Protein AF-M5BMJ1-F1 (afdb_monomer_lite)

Foldseek 3Di:
DPDPPDPDDDLVPPDLVCLCPDPDLVSNLVSLVVLLVVLVPDPALPDPSLVVVLVCLVSLLCQCQPPDPSSNLSSLSNLLSSLVRNALSNLSSCVSNVVSCVVHQCPDPDPSSNVSSVVSVVSSVVRVCVPDDPPPPDPPPPPPDDD

Structure (mmCIF, N/CA/C/O backbone):
data_AF-M5BMJ1-F1
#
_entry.id   AF-M5BMJ1-F1
#
loop_
_atom_site.group_PDB
_atom_site.id
_atom_site.type_symbol
_atom_site.label_atom_id
_atom_site.label_alt_id
_atom_site.label_comp_id
_atom_site.label_asym_id
_atom_site.label_entity_id
_atom_site.label_seq_id
_atom_site.pdbx_PDB_ins_code
_atom_site.Cartn_x
_atom_site.Cartn_y
_atom_site.Cartn_z
_atom_site.occupancy
_atom_site.B_iso_or_equiv
_atom_site.auth_seq_id
_atom_site.auth_comp_id
_atom_site.auth_asym_id
_atom_site.auth_atom_id
_atom_site.pdbx_PDB_model_num
ATOM 1 N N . MET A 1 1 ? 30.980 8.682 -25.885 1.00 54.62 1 MET A N 1
ATOM 2 C CA . MET A 1 1 ? 29.654 8.386 -26.467 1.00 54.62 1 MET A CA 1
ATOM 3 C C . MET A 1 1 ? 28.638 8.658 -25.371 1.00 54.62 1 MET A C 1
ATOM 5 O O . MET A 1 1 ? 28.226 7.729 -24.692 1.00 54.62 1 MET A O 1
ATOM 9 N N . ASP A 1 2 ? 28.309 9.930 -25.145 1.00 62.81 2 ASP A N 1
ATOM 10 C CA . ASP A 1 2 ? 27.294 10.329 -24.163 1.00 62.81 2 ASP A CA 1
ATOM 11 C C . ASP A 1 2 ? 25.926 10.268 -24.841 1.00 62.81 2 ASP A C 1
ATOM 13 O O . ASP A 1 2 ? 25.417 11.252 -25.374 1.00 62.81 2 ASP A O 1
ATOM 17 N N . GLY A 1 3 ? 25.376 9.056 -24.920 1.00 61.41 3 GLY A N 1
ATOM 18 C CA . GLY A 1 3 ? 23.987 8.863 -25.312 1.00 61.41 3 GLY A CA 1
ATOM 19 C C . GLY A 1 3 ? 23.102 9.309 -24.158 1.00 61.41 3 GLY A C 1
ATOM 20 O O . GLY A 1 3 ? 23.201 8.744 -23.069 1.00 61.41 3 GLY A O 1
ATOM 21 N N . ALA A 1 4 ? 22.267 10.325 -24.387 1.00 64.88 4 ALA A N 1
ATOM 22 C CA . ALA A 1 4 ? 21.246 10.730 -23.428 1.00 64.88 4 ALA A CA 1
ATOM 23 C C . ALA A 1 4 ? 20.463 9.489 -22.956 1.00 64.88 4 ALA A C 1
ATOM 25 O O . ALA A 1 4 ? 20.185 8.607 -23.781 1.00 64.88 4 ALA A O 1
ATOM 26 N N . PRO A 1 5 ? 20.139 9.381 -21.654 1.00 65.94 5 PRO A N 1
ATOM 27 C CA . PRO A 1 5 ? 19.367 8.254 -21.158 1.00 65.94 5 PRO A CA 1
ATOM 28 C C . PRO A 1 5 ? 18.071 8.128 -21.974 1.00 65.94 5 PRO A C 1
ATOM 30 O O . PRO A 1 5 ? 17.512 9.152 -22.384 1.00 65.94 5 PRO A O 1
ATOM 33 N N . PRO A 1 6 ? 17.603 6.895 -22.248 1.00 64.25 6 PRO A N 1
ATOM 34 C CA . PRO A 1 6 ? 16.347 6.687 -22.950 1.00 64.25 6 PRO A CA 1
ATOM 35 C C . PRO A 1 6 ? 15.240 7.519 -22.292 1.00 64.25 6 PRO A C 1
ATOM 37 O O . PRO A 1 6 ? 15.210 7.572 -21.058 1.00 64.25 6 PRO A O 1
ATOM 40 N N . PRO A 1 7 ? 14.353 8.160 -23.074 1.00 67.25 7 PRO A N 1
ATOM 41 C CA . PRO A 1 7 ? 13.246 8.918 -22.512 1.00 67.25 7 PRO A CA 1
ATOM 42 C C . PRO A 1 7 ? 12.462 8.035 -21.538 1.00 67.25 7 PRO A C 1
ATOM 44 O O . PRO A 1 7 ? 12.175 6.872 -21.839 1.00 67.25 7 PRO A O 1
ATOM 47 N N . GLU A 1 8 ? 12.172 8.570 -20.352 1.00 71.75 8 GLU A N 1
ATOM 48 C CA . GLU A 1 8 ? 11.345 7.869 -19.376 1.00 71.75 8 GLU A CA 1
ATOM 49 C C . GLU A 1 8 ? 9.980 7.567 -20.003 1.00 71.75 8 GLU A C 1
ATOM 51 O O . GLU A 1 8 ? 9.371 8.424 -20.643 1.00 71.75 8 GLU A O 1
ATOM 56 N N . GLU A 1 9 ? 9.520 6.322 -19.864 1.00 82.50 9 GLU A N 1
ATOM 57 C CA . GLU A 1 9 ? 8.183 5.938 -20.317 1.00 82.50 9 GLU A CA 1
ATOM 58 C C . GLU A 1 9 ? 7.134 6.748 -19.540 1.00 82.50 9 GLU A C 1
ATOM 60 O O . GLU A 1 9 ? 7.064 6.665 -18.312 1.00 82.50 9 GLU A O 1
ATOM 65 N N . ASP A 1 10 ? 6.316 7.517 -20.261 1.00 88.12 10 ASP A N 1
ATOM 66 C CA . ASP A 1 10 ? 5.217 8.292 -19.689 1.00 88.12 10 ASP A CA 1
ATOM 67 C C . ASP A 1 10 ? 3.971 7.410 -19.510 1.00 88.12 10 ASP A C 1
ATOM 69 O O . ASP A 1 10 ? 3.393 6.905 -20.475 1.00 88.12 10 ASP A O 1
ATOM 73 N N . PHE A 1 11 ? 3.547 7.228 -18.258 1.00 94.31 11 PHE A N 1
ATOM 74 C CA . PHE A 1 11 ? 2.338 6.480 -17.899 1.00 94.31 11 PHE A CA 1
ATOM 75 C C . PHE A 1 11 ? 1.186 7.386 -17.446 1.00 94.31 11 PHE A C 1
ATOM 77 O O . PHE A 1 11 ? 0.135 6.878 -17.045 1.00 94.31 11 PHE A O 1
ATOM 84 N N . SER A 1 12 ? 1.357 8.711 -17.496 1.00 90.62 12 SER A N 1
ATOM 85 C CA . SER A 1 12 ? 0.376 9.679 -16.996 1.00 90.62 12 SER A CA 1
ATOM 86 C C . SER A 1 12 ? -0.956 9.623 -17.752 1.00 90.62 12 SER A C 1
ATOM 88 O O . SER A 1 12 ? -2.010 9.817 -17.145 1.00 90.62 12 SER A O 1
ATOM 90 N N . GLY A 1 13 ? -0.923 9.261 -19.040 1.00 93.00 13 GLY A N 1
ATOM 91 C CA . GLY A 1 13 ? -2.109 9.065 -19.878 1.00 93.00 13 GLY A CA 1
ATOM 92 C C . GLY A 1 13 ? -2.904 7.781 -19.600 1.00 93.00 13 GLY A C 1
ATOM 93 O O . GLY A 1 13 ? -4.002 7.629 -20.128 1.00 93.00 13 GLY A O 1
ATOM 94 N N . ILE A 1 14 ? -2.385 6.857 -18.783 1.00 95.19 14 ILE A N 1
ATOM 95 C CA . ILE A 1 14 ? -3.064 5.598 -18.446 1.00 95.19 14 ILE A CA 1
ATOM 96 C C . ILE A 1 14 ? -3.904 5.801 -17.169 1.00 95.19 14 ILE A C 1
ATOM 98 O O . ILE A 1 14 ? -3.401 6.362 -16.185 1.00 95.19 14 ILE A O 1
ATOM 102 N N . PRO A 1 15 ? -5.160 5.326 -17.097 1.00 97.00 15 PRO A N 1
ATOM 103 C CA . PRO A 1 15 ? -5.944 5.348 -15.861 1.00 97.00 15 PRO A CA 1
ATOM 104 C C . PRO A 1 15 ? -5.233 4.639 -14.696 1.00 97.00 15 PRO A C 1
ATOM 106 O O . PRO A 1 15 ? -4.517 3.658 -14.897 1.00 97.00 15 PRO A O 1
ATOM 109 N N . ILE A 1 16 ? -5.429 5.109 -13.455 1.00 96.88 16 ILE A N 1
ATOM 110 C CA . ILE A 1 16 ? -4.757 4.525 -12.275 1.00 96.88 16 ILE A CA 1
ATOM 111 C C . ILE A 1 16 ? -5.050 3.024 -12.175 1.00 96.88 16 ILE A C 1
ATOM 113 O O . ILE A 1 16 ? -4.115 2.241 -12.066 1.00 96.88 16 ILE A O 1
ATOM 117 N N . GLY A 1 17 ? -6.314 2.607 -12.291 1.00 96.00 17 GLY A N 1
ATOM 118 C CA . GLY A 1 17 ? -6.690 1.191 -12.192 1.00 96.00 17 GLY A CA 1
ATOM 119 C C . GLY A 1 17 ? -5.945 0.287 -13.182 1.00 96.00 17 GLY A C 1
ATOM 120 O O . GLY A 1 17 ? -5.491 -0.792 -12.809 1.00 96.00 17 GLY A O 1
ATOM 121 N N . GLU A 1 18 ? -5.739 0.756 -14.415 1.00 97.62 18 GLU A N 1
ATOM 122 C CA . GLU A 1 18 ? -4.987 0.026 -15.443 1.00 97.62 18 GLU A CA 1
ATOM 123 C C . GLU A 1 18 ? -3.485 -0.003 -15.147 1.00 97.62 18 GLU A C 1
ATOM 125 O O . GLU A 1 18 ? -2.837 -1.036 -15.335 1.00 97.62 18 GLU A O 1
ATOM 130 N N . ARG A 1 19 ? -2.930 1.093 -14.610 1.00 98.25 19 ARG A N 1
ATOM 131 C CA . ARG A 1 19 ? -1.533 1.148 -14.158 1.00 98.25 19 ARG A CA 1
ATOM 132 C C . ARG A 1 19 ? -1.233 0.101 -13.092 1.00 98.25 19 ARG A C 1
ATOM 134 O O . ARG A 1 19 ? -0.193 -0.542 -13.184 1.00 98.25 19 ARG A O 1
ATOM 141 N N . LEU A 1 20 ? -2.131 -0.109 -12.125 1.00 98.00 20 LEU A N 1
ATOM 142 C CA . LEU A 1 20 ? -1.921 -1.028 -10.991 1.00 98.00 20 LEU A CA 1
ATOM 143 C C . LEU A 1 20 ? -1.769 -2.499 -11.411 1.00 98.00 20 LEU A C 1
ATOM 145 O O . LEU A 1 20 ? -1.123 -3.274 -10.710 1.00 98.00 20 LEU A O 1
ATOM 149 N N . VAL A 1 21 ? -2.331 -2.891 -12.556 1.00 97.19 21 VAL A N 1
ATOM 150 C CA . VAL A 1 21 ? -2.264 -4.270 -13.082 1.00 97.19 21 VAL A CA 1
ATOM 151 C C . VAL A 1 21 ? -1.410 -4.386 -14.344 1.00 97.19 21 VAL A C 1
ATOM 153 O O . VAL A 1 21 ? -1.368 -5.436 -14.98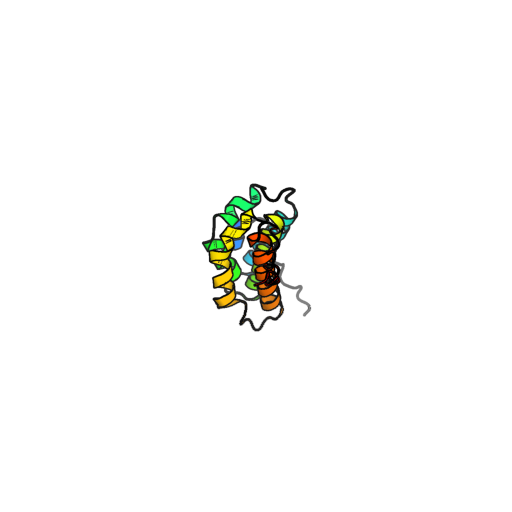6 1.00 97.19 21 VAL A O 1
ATOM 156 N N . HIS A 1 22 ? -0.708 -3.315 -14.711 1.00 97.75 22 HIS A N 1
ATOM 157 C CA . HIS A 1 22 ? 0.070 -3.269 -15.935 1.00 97.75 22 HIS A CA 1
ATOM 158 C C . HIS A 1 22 ? 1.275 -4.224 -15.886 1.00 97.75 22 HIS A C 1
ATOM 160 O O . HIS A 1 22 ? 1.927 -4.410 -14.852 1.00 97.75 22 HIS A O 1
ATOM 166 N N . LYS A 1 23 ? 1.625 -4.804 -17.043 1.00 96.81 23 LYS A N 1
ATOM 167 C CA . LYS A 1 23 ? 2.760 -5.737 -17.173 1.00 96.81 23 LYS A CA 1
ATOM 168 C C . LYS A 1 23 ? 4.107 -5.086 -16.829 1.00 96.81 23 LYS A C 1
ATOM 170 O O . LYS A 1 23 ? 4.960 -5.726 -16.217 1.00 96.81 23 LYS A O 1
ATOM 175 N N . ASN A 1 24 ? 4.289 -3.809 -17.183 1.00 96.75 24 ASN A N 1
ATOM 176 C CA . ASN A 1 24 ? 5.480 -3.037 -16.824 1.00 96.75 24 ASN A CA 1
ATOM 177 C C . ASN A 1 24 ? 5.399 -2.613 -15.350 1.00 96.75 24 ASN A C 1
ATOM 179 O O . ASN A 1 24 ? 4.492 -1.877 -14.967 1.00 96.75 24 ASN A O 1
ATOM 183 N N . TRP A 1 25 ? 6.367 -3.042 -14.539 1.00 98.00 25 TRP A N 1
ATOM 184 C CA . TRP A 1 25 ? 6.436 -2.696 -13.118 1.00 98.00 25 TRP A CA 1
ATOM 185 C C . TRP A 1 25 ? 6.608 -1.190 -12.875 1.00 98.00 25 TRP A C 1
ATOM 187 O O . TRP A 1 25 ? 6.137 -0.699 -11.855 1.00 98.00 25 TRP A O 1
ATOM 197 N N . LYS A 1 26 ? 7.209 -0.442 -13.813 1.00 97.56 26 LYS A N 1
ATOM 198 C CA . LYS A 1 26 ? 7.324 1.023 -13.715 1.00 97.56 26 LYS A CA 1
ATOM 199 C C . LYS A 1 26 ? 5.959 1.712 -13.795 1.00 97.56 26 LYS A C 1
ATOM 201 O O . LYS A 1 26 ? 5.705 2.648 -13.047 1.00 97.56 26 LYS A O 1
ATOM 206 N N . ALA A 1 27 ? 5.052 1.192 -14.624 1.00 98.12 27 ALA A N 1
ATOM 207 C CA . ALA A 1 27 ? 3.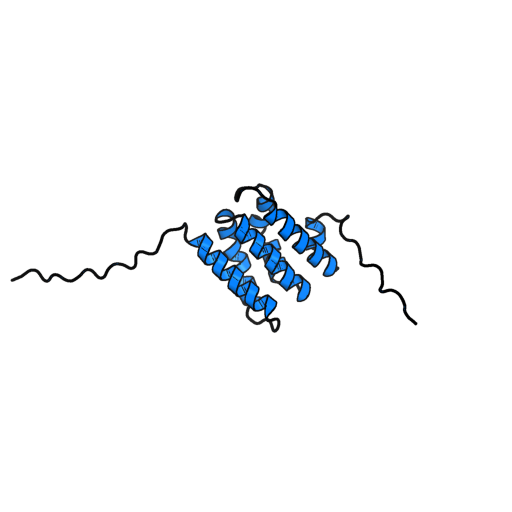671 1.669 -14.668 1.00 98.12 27 ALA A CA 1
ATOM 208 C C . ALA A 1 27 ? 2.946 1.396 -13.341 1.00 98.12 27 ALA A C 1
ATOM 210 O O . ALA A 1 27 ? 2.206 2.253 -12.867 1.00 98.12 27 ALA A O 1
ATOM 211 N N . ARG A 1 28 ? 3.208 0.243 -12.703 1.00 98.62 28 ARG A N 1
ATOM 212 C CA . ARG A 1 28 ? 2.660 -0.073 -11.373 1.00 98.62 28 ARG A CA 1
ATOM 213 C C . ARG A 1 28 ? 3.198 0.865 -10.296 1.00 98.62 28 ARG A C 1
ATOM 215 O O . ARG A 1 28 ? 2.400 1.413 -9.549 1.00 98.62 28 ARG A O 1
ATOM 222 N N . VAL A 1 29 ? 4.510 1.129 -10.277 1.00 98.56 29 VAL A N 1
ATOM 223 C CA . VAL A 1 29 ? 5.132 2.149 -9.405 1.00 98.56 29 VAL A CA 1
ATOM 224 C C . VAL A 1 29 ? 4.445 3.502 -9.583 1.00 98.56 29 VAL A C 1
ATOM 226 O O . VAL A 1 29 ? 3.979 4.078 -8.604 1.00 98.56 29 VAL A O 1
ATOM 229 N N . HIS A 1 30 ? 4.284 3.959 -10.827 1.00 98.25 30 HIS A N 1
ATOM 230 C CA . HIS A 1 30 ? 3.579 5.205 -11.129 1.00 98.25 30 HIS A CA 1
ATOM 231 C C . HIS A 1 30 ? 2.102 5.159 -10.677 1.00 98.25 30 HIS A C 1
ATOM 233 O O . HIS A 1 30 ? 1.523 6.172 -10.276 1.00 98.25 30 HIS A O 1
ATOM 239 N N . GLY A 1 31 ? 1.443 4.002 -10.757 1.00 98.56 31 GLY A N 1
ATOM 240 C CA . GLY A 1 31 ? 0.101 3.788 -10.212 1.00 98.56 31 GLY A CA 1
ATOM 241 C C . GLY A 1 31 ? 0.061 3.967 -8.694 1.00 98.56 31 GLY A C 1
ATOM 242 O O . GLY A 1 31 ? -0.759 4.731 -8.196 1.00 98.56 31 GLY A O 1
ATOM 243 N N . TYR A 1 32 ? 0.979 3.328 -7.970 1.00 98.75 32 TYR A N 1
ATOM 244 C CA . TYR A 1 32 ? 1.088 3.414 -6.512 1.00 98.75 32 TYR A CA 1
ATOM 245 C C . TYR A 1 32 ? 1.409 4.837 -6.036 1.00 98.75 32 TYR A C 1
ATOM 247 O O . TYR A 1 32 ? 0.784 5.323 -5.100 1.00 98.75 32 TYR A O 1
ATOM 255 N N . GLU A 1 33 ? 2.298 5.557 -6.721 1.00 98.56 33 GLU A N 1
ATOM 256 C CA . GLU A 1 33 ? 2.570 6.973 -6.429 1.00 98.56 33 GLU A CA 1
ATOM 257 C C . GLU A 1 33 ? 1.341 7.862 -6.638 1.00 98.56 33 GLU A C 1
ATOM 259 O O . GLU A 1 33 ? 1.107 8.800 -5.875 1.00 98.56 33 GLU A O 1
ATOM 264 N N . ALA A 1 34 ? 0.534 7.566 -7.659 1.00 98.31 34 ALA A N 1
ATOM 265 C CA . ALA A 1 34 ? -0.716 8.278 -7.886 1.00 98.31 34 ALA A CA 1
ATOM 266 C C . ALA A 1 34 ? -1.768 7.957 -6.815 1.00 98.31 34 ALA A C 1
ATOM 268 O O . ALA A 1 34 ? -2.506 8.859 -6.433 1.00 98.31 34 ALA A O 1
ATOM 269 N N . LEU A 1 35 ? -1.811 6.721 -6.302 1.00 98.50 35 LEU A N 1
ATOM 270 C CA . LEU A 1 35 ? -2.663 6.365 -5.163 1.00 98.50 35 LEU A CA 1
ATOM 271 C C . LEU A 1 35 ? -2.268 7.121 -3.897 1.00 98.50 35 LEU A C 1
ATOM 273 O O . LEU A 1 35 ? -3.138 7.700 -3.260 1.00 98.50 35 LEU A O 1
ATOM 277 N N . VAL A 1 36 ? -0.973 7.183 -3.571 1.00 98.69 36 VAL A N 1
ATOM 278 C CA . VAL A 1 36 ? -0.485 7.954 -2.413 1.00 98.69 36 VAL A CA 1
ATOM 279 C C . VAL A 1 36 ? -0.959 9.405 -2.500 1.00 98.69 36 VAL A C 1
ATOM 281 O O . VAL A 1 36 ? -1.553 9.915 -1.556 1.00 98.69 36 VAL A O 1
ATOM 284 N N . LYS A 1 37 ? -0.768 10.052 -3.658 1.00 98.25 37 LYS A N 1
ATOM 285 C CA . LYS A 1 37 ? -1.220 11.435 -3.879 1.00 98.25 37 LYS A CA 1
ATOM 286 C C . LYS A 1 37 ? -2.740 11.578 -3.797 1.00 98.25 37 LYS A C 1
ATOM 288 O O . LYS A 1 37 ? -3.217 12.563 -3.247 1.00 98.25 37 LYS A O 1
ATOM 293 N N . LEU A 1 38 ? -3.488 10.621 -4.352 1.00 97.69 38 LEU A N 1
ATOM 294 C CA . LEU A 1 38 ? -4.950 10.609 -4.298 1.00 97.69 38 LEU A CA 1
ATOM 295 C C . LEU A 1 38 ? -5.442 10.559 -2.848 1.00 97.69 38 LEU A C 1
ATOM 297 O O . LEU A 1 38 ? -6.291 11.359 -2.481 1.00 97.69 38 LEU A O 1
ATOM 301 N N . PHE A 1 39 ? -4.892 9.654 -2.038 1.00 98.00 39 PHE A N 1
ATOM 302 C CA . PHE A 1 39 ? -5.287 9.473 -0.641 1.00 98.00 39 PHE A CA 1
ATOM 303 C C . PHE A 1 39 ? -4.868 10.657 0.234 1.00 98.00 39 PHE A C 1
ATOM 305 O O . PHE A 1 39 ? -5.659 11.132 1.031 1.00 98.00 39 PHE A O 1
ATOM 312 N N . GLN A 1 40 ? -3.679 11.221 0.021 1.00 97.31 40 GLN A N 1
ATOM 313 C CA . GLN A 1 40 ? -3.234 12.424 0.738 1.00 97.31 40 GLN A CA 1
ATOM 314 C C . GLN A 1 40 ? -4.070 13.675 0.430 1.00 97.31 40 GLN A C 1
ATOM 316 O O . GLN A 1 40 ? -4.068 14.624 1.211 1.00 97.31 40 GLN A O 1
ATOM 321 N N . ALA A 1 41 ? -4.745 13.711 -0.722 1.00 96.81 41 ALA A N 1
ATOM 322 C CA . ALA A 1 41 ? -5.548 14.851 -1.150 1.00 96.81 41 ALA A CA 1
ATOM 323 C C . ALA A 1 41 ? -6.999 14.814 -0.636 1.00 96.81 41 ALA A C 1
ATOM 325 O O . ALA A 1 41 ? -7.732 15.782 -0.847 1.00 96.81 41 ALA A O 1
ATOM 326 N N . THR A 1 42 ? -7.437 13.726 0.005 1.00 95.44 42 THR A N 1
ATOM 327 C CA . THR A 1 42 ? -8.800 13.626 0.547 1.00 95.44 42 THR A CA 1
ATOM 328 C C . THR A 1 42 ? -8.965 14.506 1.783 1.00 95.44 42 THR A C 1
ATOM 330 O O . THR A 1 42 ? -8.057 14.605 2.605 1.00 95.44 42 THR A O 1
ATOM 333 N N . ALA A 1 43 ? -10.142 15.111 1.950 1.00 88.50 43 ALA A N 1
ATOM 334 C CA . ALA A 1 43 ? -10.435 15.995 3.084 1.00 88.50 43 ALA A CA 1
ATOM 335 C C . ALA A 1 43 ? -11.098 15.283 4.281 1.00 88.50 43 ALA A C 1
ATOM 337 O O . ALA A 1 43 ? -11.294 15.900 5.326 1.00 88.50 43 ALA A O 1
ATOM 338 N N . SER A 1 44 ? -11.493 14.019 4.119 1.00 92.00 44 SER A N 1
ATOM 339 C CA . SER A 1 44 ? -12.222 13.224 5.110 1.00 92.00 44 SER A CA 1
ATOM 340 C C . SER A 1 44 ? -11.884 11.745 4.942 1.00 92.00 44 SER A C 1
ATOM 342 O O . SER A 1 44 ? -11.661 11.294 3.822 1.00 92.00 44 SER A O 1
ATOM 344 N N . GLU A 1 45 ? -11.902 10.995 6.041 1.00 90.88 45 GLU A N 1
ATOM 345 C CA . GLU A 1 45 ? -11.698 9.541 6.053 1.00 90.88 45 GLU A CA 1
ATOM 346 C C . GLU A 1 45 ? -12.815 8.741 5.356 1.00 90.88 45 GLU A C 1
ATOM 348 O O . GLU A 1 45 ? -12.583 7.629 4.886 1.00 90.88 45 GLU A O 1
ATOM 353 N N . ASP A 1 46 ? -13.997 9.340 5.176 1.00 92.56 46 ASP A N 1
ATOM 354 C CA . ASP A 1 46 ? -15.143 8.736 4.481 1.00 92.56 46 ASP A CA 1
ATOM 355 C C . ASP A 1 46 ? -15.174 9.028 2.966 1.00 92.56 46 ASP A C 1
ATOM 357 O O . ASP A 1 46 ? -16.171 8.741 2.281 1.00 92.56 46 ASP A O 1
ATOM 361 N N . ASP A 1 47 ? -14.110 9.628 2.420 1.00 96.25 47 ASP A N 1
ATOM 362 C CA . ASP A 1 47 ? -14.063 10.045 1.019 1.00 96.25 47 ASP A CA 1
ATOM 363 C C . ASP A 1 47 ? -14.349 8.856 0.070 1.00 96.25 47 ASP A C 1
ATOM 365 O O . ASP A 1 47 ? -13.752 7.774 0.186 1.00 96.25 47 ASP A O 1
ATOM 369 N N . PRO A 1 48 ? -15.267 9.006 -0.908 1.00 95.00 48 PRO A N 1
ATOM 370 C CA . PRO A 1 48 ? -15.597 7.936 -1.843 1.00 95.00 48 PRO A CA 1
ATOM 371 C C . PRO A 1 48 ? -14.394 7.429 -2.654 1.00 95.00 48 PRO A C 1
ATOM 373 O O . PRO A 1 48 ? -14.460 6.302 -3.158 1.00 95.00 48 PRO A O 1
ATOM 376 N N . ALA A 1 49 ? -13.303 8.199 -2.757 1.00 95.06 49 ALA A N 1
ATOM 377 C CA . ALA A 1 49 ? -12.056 7.788 -3.394 1.00 95.06 49 ALA A CA 1
ATOM 378 C C . ALA A 1 49 ? -11.497 6.477 -2.818 1.00 95.06 49 ALA A C 1
ATOM 380 O O . ALA A 1 49 ? -10.927 5.683 -3.572 1.00 95.06 49 ALA A O 1
ATOM 381 N N . PHE A 1 50 ? -11.712 6.201 -1.527 1.00 97.06 50 PHE A N 1
ATOM 382 C CA . PHE A 1 50 ? -11.211 4.994 -0.866 1.00 97.06 50 PHE A CA 1
ATOM 383 C C . PHE A 1 50 ? -12.015 3.732 -1.182 1.00 97.06 50 PHE A C 1
ATOM 385 O O . PHE A 1 50 ? -11.460 2.629 -1.186 1.00 97.06 50 PHE A O 1
ATOM 392 N N . ARG A 1 51 ? -13.318 3.869 -1.473 1.00 95.75 51 ARG A N 1
ATOM 393 C CA . ARG A 1 51 ? -14.275 2.745 -1.512 1.00 95.75 51 ARG A CA 1
ATOM 394 C C . ARG A 1 51 ? -13.826 1.613 -2.423 1.00 95.75 51 ARG A C 1
ATOM 396 O O . ARG A 1 51 ? -13.868 0.458 -2.015 1.00 95.75 51 ARG A O 1
ATOM 403 N N . GLN A 1 52 ? -13.359 1.951 -3.624 1.00 95.19 52 GLN A N 1
ATOM 404 C CA . GLN A 1 52 ? -12.931 0.969 -4.625 1.00 95.19 52 GLN A CA 1
ATOM 405 C C . GLN A 1 52 ? -11.708 0.145 -4.192 1.00 95.19 52 GLN A C 1
ATOM 407 O O . GLN A 1 52 ? -11.522 -0.970 -4.676 1.00 95.19 52 GLN A O 1
ATOM 412 N N . TYR A 1 53 ? -10.879 0.684 -3.295 1.00 97.12 53 TYR A N 1
ATOM 413 C CA . TYR A 1 53 ? -9.677 0.022 -2.791 1.00 97.12 53 TYR A CA 1
ATOM 414 C C . TYR A 1 53 ? -9.993 -0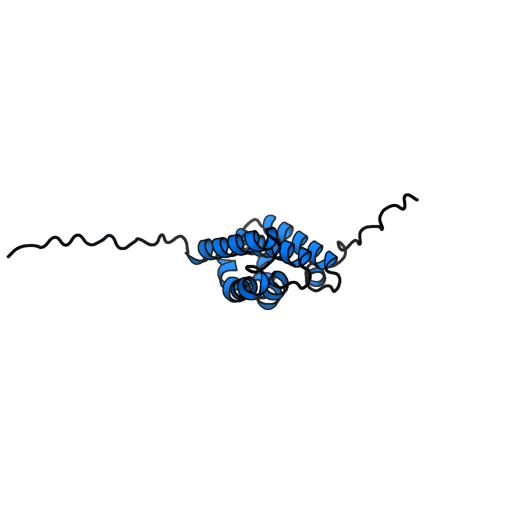.776 -1.525 1.00 97.12 53 TYR A C 1
ATOM 416 O O . TYR A 1 53 ? -9.610 -1.939 -1.428 1.00 97.12 53 TYR A O 1
ATOM 424 N N . ILE A 1 54 ? -10.785 -0.206 -0.610 1.00 97.00 54 ILE A N 1
ATOM 425 C CA . ILE A 1 54 ? -11.254 -0.887 0.607 1.00 97.00 54 ILE A CA 1
ATOM 426 C C . ILE A 1 54 ? -12.100 -2.121 0.268 1.00 97.00 54 ILE A C 1
ATOM 428 O O . ILE A 1 54 ? -12.004 -3.149 0.936 1.00 97.00 54 ILE A O 1
ATOM 432 N N . SER A 1 55 ? -12.934 -2.052 -0.774 1.00 96.38 55 SER A N 1
ATOM 433 C CA . SER A 1 55 ? -13.774 -3.181 -1.184 1.00 96.38 55 SER A CA 1
ATOM 434 C C . SER A 1 55 ? -13.034 -4.248 -1.998 1.00 96.38 55 SER A C 1
ATOM 436 O O . SER A 1 55 ? -13.654 -5.245 -2.362 1.00 96.38 55 SER A O 1
ATOM 438 N N . ASN A 1 56 ? -11.751 -4.051 -2.323 1.00 96.88 56 ASN A N 1
ATOM 439 C CA . ASN A 1 56 ? -11.005 -4.896 -3.255 1.00 96.88 56 ASN A CA 1
ATOM 440 C C . ASN A 1 56 ? -9.772 -5.533 -2.596 1.00 96.88 56 ASN A C 1
ATOM 442 O O . ASN A 1 56 ? -8.623 -5.180 -2.870 1.00 96.88 56 ASN A O 1
ATOM 446 N N . SER A 1 57 ? -10.028 -6.522 -1.741 1.00 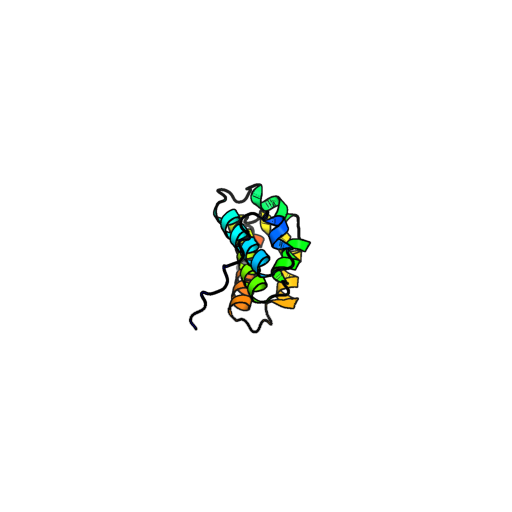94.94 57 SER A N 1
ATOM 447 C CA . SER A 1 57 ? -9.004 -7.286 -1.020 1.00 94.94 57 SER A CA 1
ATOM 448 C C . SER A 1 57 ? -7.955 -7.928 -1.937 1.00 94.94 57 SER A C 1
ATOM 450 O O . SER A 1 57 ? -6.767 -7.937 -1.609 1.00 94.94 57 SER A O 1
ATOM 452 N N . ASP A 1 58 ? -8.365 -8.424 -3.108 1.00 97.56 58 ASP A N 1
ATOM 453 C CA . ASP A 1 58 ? -7.455 -9.056 -4.070 1.00 97.56 58 ASP A CA 1
ATOM 454 C C . ASP A 1 58 ? -6.458 -8.060 -4.664 1.00 97.56 58 ASP A C 1
ATOM 456 O O . ASP A 1 58 ? -5.291 -8.401 -4.877 1.00 97.56 58 ASP A O 1
ATOM 460 N N . LEU A 1 59 ? -6.895 -6.825 -4.929 1.00 98.00 59 LEU A N 1
ATOM 461 C CA . LEU A 1 59 ? -6.006 -5.759 -5.375 1.00 98.00 59 LEU A CA 1
ATOM 462 C C . LEU A 1 59 ? -4.964 -5.450 -4.298 1.00 98.00 59 LEU A C 1
ATOM 464 O O . LEU A 1 59 ? -3.775 -5.479 -4.598 1.00 98.00 59 LEU A O 1
ATOM 468 N N . LEU A 1 60 ? -5.379 -5.229 -3.049 1.00 98.44 60 LEU A N 1
ATOM 469 C CA . LEU A 1 60 ? -4.454 -4.915 -1.952 1.00 98.44 60 LEU A CA 1
ATOM 470 C C . LEU A 1 60 ? -3.434 -6.038 -1.724 1.00 98.44 60 LEU A C 1
ATOM 472 O O . LEU A 1 60 ? -2.239 -5.774 -1.585 1.00 98.44 60 LEU A O 1
ATOM 476 N N . LYS A 1 61 ? -3.875 -7.301 -1.798 1.00 98.38 61 LYS A N 1
ATOM 477 C CA . LYS A 1 61 ? -2.978 -8.461 -1.759 1.00 98.38 61 LYS A CA 1
ATOM 478 C C . LYS A 1 61 ? -1.970 -8.438 -2.910 1.00 98.38 61 LYS A C 1
ATOM 480 O O . LYS A 1 61 ? -0.783 -8.661 -2.677 1.00 98.38 61 LYS A O 1
ATOM 485 N N . LYS A 1 62 ? -2.400 -8.157 -4.146 1.00 98.31 62 LYS A N 1
ATOM 486 C CA . LYS A 1 62 ? -1.502 -8.054 -5.315 1.00 98.31 62 LYS A CA 1
ATOM 487 C C . LYS A 1 62 ? -0.483 -6.924 -5.173 1.00 98.31 62 LYS A C 1
ATOM 489 O O . LYS A 1 62 ? 0.670 -7.123 -5.540 1.00 98.31 62 LYS A O 1
ATOM 494 N N . ILE A 1 63 ? -0.882 -5.784 -4.610 1.00 98.56 63 ILE A N 1
ATOM 495 C CA . ILE A 1 63 ? 0.013 -4.653 -4.333 1.00 98.56 63 ILE A CA 1
ATOM 496 C C . ILE A 1 63 ? 1.078 -5.052 -3.301 1.00 98.56 63 ILE A C 1
ATOM 498 O O . ILE A 1 63 ? 2.274 -4.931 -3.566 1.00 98.56 63 ILE A O 1
ATOM 502 N N . ALA A 1 64 ? 0.666 -5.601 -2.153 1.00 98.50 64 ALA A N 1
ATOM 503 C CA . ALA A 1 64 ? 1.581 -6.024 -1.086 1.00 98.50 64 ALA A CA 1
ATOM 504 C C . ALA A 1 64 ? 2.536 -7.150 -1.528 1.00 98.50 64 ALA A C 1
ATOM 506 O O . ALA A 1 64 ? 3.658 -7.270 -1.030 1.00 98.50 64 ALA A O 1
ATOM 507 N N . THR A 1 65 ? 2.102 -7.969 -2.490 1.00 98.38 65 THR A N 1
ATOM 508 C CA . THR A 1 65 ? 2.862 -9.111 -3.013 1.00 98.38 65 THR A CA 1
ATOM 509 C C . THR A 1 65 ? 3.462 -8.883 -4.401 1.00 98.38 65 THR A C 1
ATOM 511 O O . THR A 1 65 ? 3.866 -9.859 -5.044 1.00 98.38 65 THR A O 1
ATOM 514 N N . ASP A 1 66 ? 3.584 -7.631 -4.862 1.00 98.62 66 ASP A N 1
ATOM 515 C CA . ASP A 1 66 ? 4.056 -7.314 -6.216 1.00 98.62 66 ASP A CA 1
ATOM 516 C C . ASP A 1 66 ? 5.349 -8.073 -6.559 1.00 98.62 66 ASP A C 1
ATOM 518 O O . ASP A 1 66 ? 6.286 -8.159 -5.759 1.00 98.62 66 ASP A O 1
ATOM 522 N N . ALA A 1 67 ? 5.389 -8.696 -7.739 1.00 97.50 67 ALA A N 1
ATOM 523 C CA . ALA A 1 67 ? 6.503 -9.533 -8.178 1.00 97.50 67 ALA A CA 1
ATOM 524 C C . ALA A 1 67 ? 7.833 -8.766 -8.280 1.00 97.50 67 ALA A C 1
ATOM 526 O O . ALA A 1 67 ? 8.893 -9.368 -8.117 1.00 97.50 67 ALA A O 1
ATOM 527 N N . ASN A 1 68 ? 7.791 -7.456 -8.535 1.00 98.12 68 ASN A N 1
ATOM 528 C CA . ASN A 1 68 ? 8.978 -6.615 -8.578 1.00 98.12 68 ASN A CA 1
ATOM 529 C C . ASN A 1 68 ? 9.196 -5.933 -7.221 1.00 98.12 68 ASN A C 1
ATOM 531 O O . ASN A 1 68 ? 8.315 -5.240 -6.729 1.00 98.12 68 ASN A O 1
ATOM 535 N N . ALA A 1 69 ? 10.392 -6.065 -6.645 1.00 97.31 69 ALA A N 1
ATOM 536 C CA . ALA A 1 69 ? 10.674 -5.573 -5.295 1.00 97.31 69 ALA A CA 1
ATOM 537 C C . ALA A 1 69 ? 10.583 -4.039 -5.139 1.00 97.31 69 ALA A C 1
ATOM 539 O O . ALA A 1 69 ? 10.239 -3.557 -4.062 1.00 97.31 69 ALA A O 1
ATOM 540 N N . VAL A 1 70 ? 10.868 -3.264 -6.193 1.00 97.31 70 VAL A N 1
ATOM 541 C CA . VAL A 1 70 ? 10.732 -1.794 -6.169 1.00 97.31 70 VAL A CA 1
ATOM 542 C C . VAL A 1 70 ? 9.257 -1.405 -6.194 1.00 97.31 70 VAL A C 1
ATOM 544 O O . VAL A 1 70 ? 8.818 -0.582 -5.394 1.00 97.31 70 VAL A O 1
ATOM 547 N N . ALA A 1 71 ? 8.485 -2.044 -7.075 1.00 98.38 71 ALA A N 1
ATOM 548 C CA . ALA A 1 71 ? 7.041 -1.859 -7.134 1.00 98.38 71 ALA A CA 1
ATOM 549 C C . ALA A 1 71 ? 6.368 -2.300 -5.830 1.00 98.38 71 ALA A C 1
ATOM 551 O O . ALA A 1 71 ? 5.531 -1.570 -5.320 1.00 98.38 71 ALA A O 1
ATOM 552 N N . GLN A 1 72 ? 6.790 -3.418 -5.239 1.00 98.69 72 GLN A N 1
ATOM 553 C CA . GLN A 1 72 ? 6.286 -3.896 -3.953 1.00 98.69 72 GLN A CA 1
ATOM 554 C C . GLN A 1 72 ? 6.503 -2.866 -2.846 1.00 98.69 72 GLN A C 1
ATOM 556 O O . GLN A 1 72 ? 5.570 -2.529 -2.125 1.00 98.69 72 GLN A O 1
ATOM 561 N N . GLU A 1 73 ? 7.724 -2.344 -2.713 1.00 98.31 73 GLU A N 1
ATOM 562 C CA . GLU A 1 73 ? 8.027 -1.360 -1.677 1.00 98.31 73 GLU A CA 1
ATOM 563 C C . GLU A 1 73 ? 7.194 -0.083 -1.843 1.00 98.31 73 GLU A C 1
ATOM 565 O O . GLU A 1 73 ? 6.663 0.422 -0.857 1.00 98.31 73 GLU A O 1
ATOM 570 N N . LYS A 1 74 ? 7.014 0.394 -3.082 1.00 98.62 74 LYS A N 1
ATOM 571 C CA . LYS A 1 74 ? 6.137 1.538 -3.368 1.00 98.62 74 LYS A CA 1
ATOM 572 C C . LYS A 1 74 ? 4.652 1.206 -3.177 1.00 98.62 74 LYS A C 1
ATOM 574 O O . LYS A 1 74 ? 3.871 2.063 -2.783 1.00 98.62 74 LYS A O 1
ATOM 579 N N . GLY A 1 75 ? 4.257 -0.036 -3.425 1.00 98.69 75 GLY A N 1
ATOM 580 C CA . GLY A 1 75 ? 2.913 -0.530 -3.166 1.00 98.69 75 GLY A CA 1
ATOM 581 C C . GLY A 1 75 ? 2.565 -0.488 -1.680 1.00 98.69 75 GLY A C 1
ATOM 582 O O . GLY A 1 75 ? 1.451 -0.111 -1.327 1.00 98.69 75 GLY A O 1
ATOM 583 N N . LEU A 1 76 ? 3.529 -0.792 -0.804 1.00 98.81 76 LEU A N 1
ATOM 584 C CA . LEU A 1 76 ? 3.342 -0.639 0.639 1.00 98.81 76 LEU A CA 1
ATOM 585 C C . LEU A 1 76 ? 3.136 0.826 1.047 1.00 98.81 76 LEU A C 1
ATOM 587 O O . LEU A 1 76 ? 2.296 1.062 1.906 1.00 98.81 76 LEU A O 1
ATOM 591 N N . ASP A 1 77 ? 3.802 1.796 0.404 1.00 98.69 77 ASP A N 1
ATOM 592 C CA . ASP A 1 77 ? 3.510 3.227 0.630 1.00 98.69 77 ASP A CA 1
ATOM 593 C C . ASP A 1 77 ? 2.044 3.554 0.306 1.00 98.69 77 ASP A C 1
ATOM 595 O O . ASP A 1 77 ? 1.382 4.276 1.046 1.00 98.69 77 ASP A O 1
ATOM 599 N N . ALA A 1 78 ? 1.516 3.003 -0.793 1.00 98.75 78 ALA A N 1
ATOM 600 C CA . ALA A 1 78 ? 0.131 3.230 -1.198 1.00 98.75 78 ALA A CA 1
ATOM 601 C C . ALA A 1 78 ? -0.879 2.618 -0.217 1.00 98.75 78 ALA A C 1
ATOM 603 O O . ALA A 1 78 ? -1.897 3.243 0.073 1.00 98.75 78 ALA A O 1
ATOM 604 N N . ILE A 1 79 ? -0.606 1.417 0.306 1.00 98.69 79 ILE A N 1
ATOM 605 C CA . ILE A 1 79 ? -1.469 0.790 1.317 1.00 98.69 79 ILE A CA 1
ATOM 606 C C . ILE A 1 79 ? -1.368 1.543 2.649 1.00 98.69 79 ILE A C 1
ATOM 608 O O . ILE A 1 79 ? -2.385 1.750 3.300 1.00 98.69 79 ILE A O 1
ATOM 612 N N . LEU A 1 80 ? -0.175 1.998 3.034 1.00 98.56 80 LEU A N 1
ATOM 613 C CA . LEU A 1 80 ? 0.016 2.798 4.242 1.00 98.56 80 LEU A CA 1
ATOM 614 C C . LEU A 1 80 ? -0.772 4.107 4.177 1.00 98.56 80 LEU A C 1
ATOM 616 O O . LEU A 1 80 ? -1.515 4.400 5.106 1.00 98.56 80 LEU A O 1
ATOM 620 N N . ALA A 1 81 ? -0.706 4.820 3.050 1.00 98.44 81 ALA A N 1
ATOM 621 C CA . ALA A 1 81 ? -1.528 6.004 2.823 1.00 98.44 81 ALA A CA 1
ATOM 622 C C . ALA A 1 81 ? -3.034 5.674 2.846 1.00 98.44 81 ALA A C 1
ATOM 624 O O . ALA A 1 81 ? -3.813 6.414 3.433 1.00 98.44 81 ALA A O 1
ATOM 625 N N . LEU A 1 82 ? -3.470 4.550 2.264 1.00 98.38 82 LEU A N 1
ATOM 626 C CA . LEU A 1 82 ? -4.878 4.145 2.354 1.00 98.38 82 LEU A CA 1
ATOM 627 C C . LEU A 1 82 ? -5.327 3.988 3.814 1.00 98.38 82 LEU A C 1
ATOM 629 O O . LEU A 1 82 ? -6.377 4.501 4.181 1.00 98.38 82 LEU A O 1
ATOM 633 N N . VAL A 1 83 ? -4.543 3.282 4.630 1.00 97.50 83 VAL A N 1
ATOM 634 C CA . VAL A 1 83 ? -4.862 3.025 6.043 1.00 97.50 83 VAL A CA 1
ATOM 635 C C . VAL A 1 83 ? -4.798 4.306 6.875 1.00 97.50 83 VAL A C 1
ATOM 637 O O . VAL A 1 83 ? -5.661 4.527 7.714 1.00 97.50 83 VAL A O 1
ATOM 640 N N . GLU A 1 84 ? -3.811 5.164 6.621 1.00 95.81 84 GLU A N 1
ATOM 641 C CA . GLU A 1 84 ? -3.639 6.436 7.325 1.00 95.81 84 GLU A CA 1
ATOM 642 C C . GLU A 1 84 ? -4.785 7.415 7.051 1.00 95.81 84 GLU A C 1
ATOM 644 O O . GLU A 1 84 ? -5.303 8.019 7.986 1.00 95.81 84 GLU A O 1
ATOM 649 N N . PHE A 1 85 ? -5.195 7.565 5.789 1.00 96.81 85 PHE A N 1
ATOM 650 C CA . PHE A 1 85 ? -6.178 8.582 5.410 1.00 96.81 85 PHE A CA 1
ATOM 651 C C . PHE A 1 85 ? -7.628 8.095 5.449 1.00 96.81 85 PHE A C 1
ATOM 653 O O . PHE A 1 85 ? -8.512 8.923 5.631 1.00 96.81 85 PHE A O 1
ATOM 660 N N . ALA A 1 86 ? -7.893 6.791 5.305 1.00 95.75 86 ALA A N 1
ATOM 661 C CA . ALA A 1 86 ? -9.251 6.240 5.410 1.00 95.75 86 ALA A CA 1
ATOM 662 C C . ALA A 1 86 ? -9.617 5.744 6.822 1.00 95.75 86 ALA A C 1
ATOM 664 O O . ALA A 1 86 ? -10.735 5.266 7.028 1.00 95.75 86 ALA A O 1
ATOM 665 N N . GLY A 1 87 ? -8.679 5.811 7.775 1.00 93.06 87 GLY A N 1
ATOM 666 C CA . GLY A 1 87 ? -8.919 5.526 9.189 1.00 93.06 87 GLY A CA 1
ATOM 667 C C . GLY A 1 87 ? -9.587 4.171 9.442 1.00 93.06 87 GLY A C 1
ATOM 668 O O . GLY A 1 87 ? -9.247 3.154 8.826 1.00 93.06 87 GLY A O 1
ATOM 669 N N . GLU A 1 88 ? -10.580 4.156 10.333 1.00 93.19 88 GLU A N 1
ATOM 670 C CA . GLU A 1 88 ? -11.336 2.950 10.711 1.00 93.19 88 GLU A CA 1
ATOM 671 C C . GLU A 1 88 ? -11.998 2.254 9.507 1.00 93.19 88 GLU A C 1
ATOM 673 O O . GLU A 1 88 ? -12.125 1.025 9.481 1.00 93.19 88 GLU A O 1
ATOM 678 N N . GLY A 1 89 ? -12.344 3.002 8.451 1.00 92.12 89 GLY A N 1
ATOM 679 C CA . GLY A 1 89 ? -12.901 2.452 7.214 1.00 92.12 89 GLY A CA 1
ATOM 680 C C . GLY A 1 89 ? -11.973 1.442 6.526 1.00 92.12 89 GLY A C 1
ATOM 681 O O . GLY A 1 89 ? -12.440 0.509 5.858 1.00 92.12 89 GLY A O 1
ATOM 682 N N . ALA A 1 90 ? -10.657 1.569 6.728 1.00 95.75 90 ALA A N 1
ATOM 683 C CA . ALA A 1 90 ? -9.660 0.648 6.199 1.00 95.75 90 ALA A CA 1
ATOM 684 C C . ALA A 1 90 ? -9.441 -0.602 7.066 1.00 95.75 90 ALA A C 1
ATOM 686 O O . ALA A 1 90 ? -8.836 -1.553 6.564 1.00 95.75 90 ALA A O 1
ATOM 687 N N . ALA A 1 91 ? -9.943 -0.670 8.306 1.00 95.06 91 ALA A N 1
ATOM 688 C CA . ALA A 1 91 ? -9.634 -1.751 9.255 1.00 95.06 91 ALA A CA 1
ATOM 689 C C . ALA A 1 91 ? -9.917 -3.145 8.670 1.00 95.06 91 ALA A C 1
ATOM 691 O O . ALA A 1 91 ? -9.092 -4.055 8.733 1.00 95.06 91 ALA A O 1
ATOM 692 N N . ARG A 1 92 ? -11.037 -3.286 7.951 1.00 94.81 92 ARG A N 1
ATOM 693 C CA . ARG A 1 92 ? -11.442 -4.537 7.282 1.00 94.81 92 ARG A CA 1
ATOM 694 C C . ARG A 1 92 ? -10.464 -5.056 6.222 1.00 94.81 92 ARG A C 1
ATOM 696 O O . ARG A 1 92 ? -10.563 -6.208 5.811 1.00 94.81 92 ARG A O 1
ATOM 703 N N . THR A 1 93 ? -9.551 -4.221 5.729 1.00 97.44 93 THR A N 1
ATOM 704 C CA . THR A 1 93 ? -8.569 -4.629 4.713 1.00 97.44 93 THR A CA 1
ATOM 705 C C . THR A 1 93 ? -7.434 -5.474 5.301 1.00 97.44 93 THR A C 1
ATOM 707 O O . THR A 1 93 ? -6.762 -6.197 4.557 1.00 97.44 93 THR A O 1
ATOM 710 N N . ARG A 1 94 ? -7.260 -5.459 6.633 1.00 96.56 94 ARG A N 1
ATOM 711 C CA . ARG A 1 94 ? -6.218 -6.211 7.350 1.00 96.56 94 ARG A CA 1
ATOM 712 C C . ARG A 1 94 ? -6.248 -7.711 7.054 1.00 96.56 94 ARG A C 1
ATOM 714 O O . ARG A 1 94 ? -5.189 -8.318 6.923 1.00 96.56 94 ARG A O 1
ATOM 721 N N . ASP A 1 95 ? -7.437 -8.284 6.860 1.00 95.44 95 ASP A N 1
ATOM 722 C CA . ASP A 1 95 ? -7.629 -9.720 6.617 1.00 95.44 95 ASP A CA 1
ATOM 723 C C . ASP A 1 95 ? -6.954 -10.185 5.317 1.00 95.44 95 ASP A C 1
ATOM 725 O O . ASP A 1 95 ? -6.586 -11.350 5.177 1.00 95.44 95 ASP A O 1
ATOM 729 N N . ALA A 1 96 ? -6.756 -9.268 4.365 1.00 97.00 96 ALA A N 1
ATOM 730 C CA . ALA A 1 96 ? -6.030 -9.530 3.128 1.00 97.00 96 ALA A CA 1
ATOM 731 C C . ALA A 1 96 ? -4.564 -9.090 3.205 1.00 97.00 96 ALA A C 1
ATOM 733 O O . ALA A 1 96 ? -3.682 -9.766 2.670 1.00 97.00 96 ALA A O 1
ATOM 734 N N . VAL A 1 97 ? -4.305 -7.954 3.854 1.00 98.31 97 VAL A N 1
ATOM 735 C CA . VAL A 1 97 ? -2.986 -7.318 3.859 1.00 98.31 97 VAL A CA 1
ATOM 736 C C . VAL A 1 97 ? -2.034 -7.995 4.842 1.00 98.31 97 VAL A C 1
ATOM 738 O O . VAL A 1 97 ? -0.924 -8.336 4.443 1.00 98.31 97 VAL A O 1
ATOM 741 N N . ILE A 1 98 ? -2.443 -8.267 6.084 1.00 98.25 98 ILE A N 1
ATOM 742 C CA . ILE A 1 98 ? -1.554 -8.847 7.105 1.00 98.25 98 ILE A CA 1
ATOM 743 C C . ILE A 1 98 ? -0.985 -10.210 6.671 1.00 98.25 98 ILE A C 1
ATOM 745 O O . ILE A 1 98 ? 0.239 -10.365 6.729 1.00 98.25 98 ILE A O 1
ATOM 749 N N . PRO A 1 99 ? -1.782 -11.171 6.154 1.00 98.44 99 PRO A N 1
ATOM 750 C CA . PRO A 1 99 ? -1.222 -12.418 5.629 1.00 98.44 99 PRO A CA 1
ATOM 751 C C . PRO A 1 99 ? -0.224 -12.188 4.485 1.00 98.44 99 PRO A C 1
ATOM 753 O O . PRO A 1 99 ? 0.834 -12.808 4.452 1.00 98.44 99 PRO A O 1
ATOM 756 N N . ALA A 1 100 ? -0.500 -11.235 3.588 1.00 98.50 100 ALA A N 1
ATOM 757 C CA . ALA A 1 100 ? 0.406 -10.900 2.490 1.00 98.50 100 ALA A CA 1
ATOM 758 C C . ALA A 1 100 ? 1.757 -10.339 2.975 1.00 98.50 100 ALA A C 1
ATOM 760 O O . ALA A 1 100 ? 2.801 -10.636 2.384 1.00 98.50 100 ALA A O 1
ATOM 761 N N . LEU A 1 101 ? 1.755 -9.555 4.060 1.00 98.69 101 LEU A N 1
ATOM 762 C CA . LEU A 1 101 ? 2.984 -9.057 4.680 1.00 98.69 101 LEU A CA 1
ATOM 763 C C . LEU A 1 101 ? 3.815 -10.191 5.288 1.00 98.69 101 LEU A C 1
ATOM 765 O O . LEU A 1 101 ? 5.041 -10.189 5.138 1.00 98.69 101 LEU A O 1
ATOM 769 N N . VAL A 1 102 ? 3.157 -11.161 5.933 1.00 98.31 102 VAL A N 1
ATOM 770 C CA . VAL A 1 102 ? 3.807 -12.367 6.471 1.00 98.31 102 VAL A CA 1
ATOM 771 C C . VAL A 1 102 ? 4.464 -13.168 5.359 1.00 98.31 102 VAL A C 1
ATOM 773 O O . VAL A 1 102 ? 5.643 -13.504 5.467 1.00 98.31 102 VAL A O 1
ATOM 776 N N . ASP A 1 103 ? 3.736 -13.391 4.269 1.00 97.00 103 ASP A N 1
ATOM 777 C CA . ASP A 1 103 ? 4.204 -14.213 3.159 1.00 97.00 103 ASP A CA 1
ATOM 778 C C . ASP A 1 103 ? 5.414 -13.605 2.438 1.00 97.00 103 ASP A C 1
ATOM 780 O O . ASP A 1 103 ? 6.301 -14.341 1.999 1.00 97.00 103 ASP A O 1
ATOM 784 N N . LYS A 1 104 ? 5.464 -12.272 2.272 1.00 97.12 104 LYS A N 1
ATOM 785 C CA . LYS A 1 104 ? 6.435 -11.653 1.350 1.00 97.12 104 LYS A CA 1
ATOM 786 C C . LYS A 1 104 ? 7.211 -10.446 1.873 1.00 97.12 104 LYS A C 1
ATOM 788 O O . LYS A 1 104 ? 8.240 -10.103 1.291 1.00 97.12 104 LYS A O 1
ATOM 793 N N . CYS A 1 105 ? 6.759 -9.770 2.922 1.00 97.94 105 CYS A N 1
A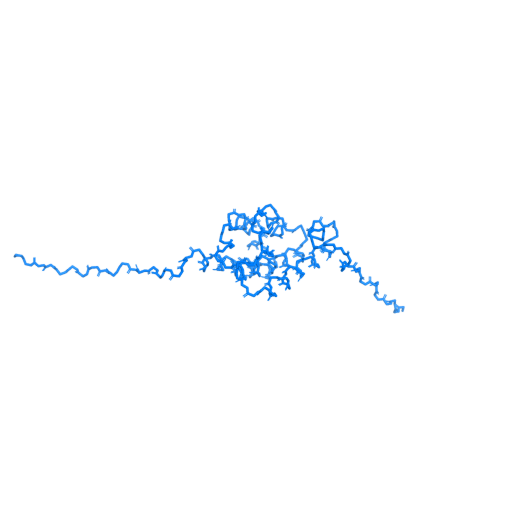TOM 794 C CA . CYS A 1 105 ? 7.341 -8.483 3.312 1.00 97.94 105 CYS A CA 1
ATOM 795 C C . CYS A 1 105 ? 8.275 -8.590 4.523 1.00 97.94 105 CYS A C 1
ATOM 797 O O . CYS A 1 105 ? 9.364 -8.016 4.488 1.00 97.94 105 CYS A O 1
ATOM 799 N N . TYR A 1 106 ? 7.917 -9.350 5.563 1.00 97.81 106 TYR A N 1
ATOM 800 C CA . TYR A 1 106 ? 8.741 -9.437 6.782 1.00 97.81 106 TYR A CA 1
ATOM 801 C C . TYR A 1 106 ? 10.087 -10.134 6.582 1.00 97.81 106 TYR A C 1
ATOM 803 O O . TYR A 1 106 ? 11.071 -9.766 7.228 1.00 97.81 106 TYR A O 1
ATOM 811 N N . GLY A 1 107 ? 10.136 -11.108 5.671 1.00 94.94 107 GLY A N 1
ATOM 812 C CA . GLY A 1 107 ? 11.359 -11.807 5.273 1.00 94.94 107 GLY A CA 1
ATOM 813 C C . GLY A 1 107 ? 12.158 -11.106 4.168 1.00 94.94 107 GLY A C 1
ATOM 814 O O . GLY A 1 107 ? 13.135 -11.671 3.683 1.00 94.94 107 GLY A O 1
ATOM 815 N N . SER A 1 108 ? 11.750 -9.910 3.727 1.00 95.88 108 SER A N 1
ATOM 816 C CA . SER A 1 108 ? 12.416 -9.214 2.623 1.00 95.88 108 SER A CA 1
ATOM 817 C C . SER A 1 108 ? 13.851 -8.815 2.981 1.00 95.88 108 SER A C 1
ATOM 819 O O . SER A 1 108 ? 14.113 -8.260 4.048 1.00 95.88 108 SER A O 1
ATOM 821 N N . ALA A 1 109 ? 14.781 -9.015 2.042 1.00 94.69 109 ALA A N 1
ATOM 822 C CA . ALA A 1 109 ? 16.154 -8.515 2.147 1.00 94.69 109 ALA A CA 1
ATOM 823 C C . ALA A 1 109 ? 16.243 -6.979 2.021 1.00 94.69 109 ALA A C 1
ATOM 825 O O . ALA A 1 109 ? 17.275 -6.383 2.330 1.00 94.69 109 ALA A O 1
ATOM 826 N N . ARG A 1 110 ? 15.170 -6.316 1.563 1.00 95.12 110 ARG A N 1
ATOM 827 C CA . ARG A 1 110 ? 15.088 -4.854 1.499 1.00 95.12 110 ARG A CA 1
ATOM 828 C C . ARG A 1 110 ? 14.617 -4.313 2.842 1.00 95.12 110 ARG A C 1
ATOM 830 O O . ARG A 1 110 ? 13.451 -4.469 3.204 1.00 95.12 110 ARG A O 1
ATOM 837 N N . ALA A 1 111 ? 15.505 -3.600 3.533 1.00 95.69 111 ALA A N 1
ATOM 838 C CA . ALA A 1 111 ? 15.180 -2.945 4.799 1.00 95.69 111 ALA A CA 1
ATOM 839 C C . ALA A 1 111 ? 13.942 -2.037 4.678 1.00 95.69 111 ALA A C 1
ATOM 841 O O . ALA A 1 111 ? 13.058 -2.102 5.524 1.00 95.69 111 ALA A O 1
ATOM 842 N N . GLY A 1 112 ? 13.828 -1.275 3.581 1.00 95.88 112 GLY A N 1
ATOM 843 C CA . GLY A 1 112 ? 12.688 -0.390 3.330 1.00 95.88 112 GLY A CA 1
ATOM 844 C C . GLY A 1 112 ? 11.341 -1.116 3.265 1.00 95.88 112 GLY A C 1
ATOM 845 O O . GLY A 1 112 ? 10.368 -0.632 3.837 1.00 95.88 112 GLY A O 1
ATOM 846 N N . THR A 1 113 ? 11.281 -2.300 2.646 1.00 97.94 113 THR A N 1
ATOM 847 C CA . THR A 1 113 ? 10.068 -3.137 2.623 1.00 97.94 113 THR A CA 1
ATOM 848 C C . THR A 1 113 ? 9.713 -3.637 4.020 1.00 97.94 113 THR A C 1
ATOM 850 O O . THR A 1 113 ? 8.553 -3.563 4.418 1.00 97.94 113 THR A O 1
ATOM 853 N N . LYS A 1 114 ? 10.705 -4.119 4.781 1.00 98.06 114 LYS A N 1
ATOM 854 C CA . LYS A 1 114 ? 10.482 -4.628 6.139 1.00 98.06 114 LYS A CA 1
ATOM 855 C C . LYS A 1 114 ? 9.980 -3.528 7.076 1.00 98.06 114 LYS A C 1
ATOM 857 O O . LYS A 1 114 ? 9.013 -3.755 7.797 1.00 98.06 114 LYS A O 1
ATOM 862 N N . THR A 1 115 ? 10.593 -2.344 7.039 1.00 98.19 115 THR A N 1
ATOM 863 C CA . THR A 1 115 ? 10.172 -1.192 7.850 1.00 98.19 115 THR A CA 1
ATOM 864 C C . THR A 1 115 ? 8.730 -0.803 7.547 1.00 98.19 115 THR A C 1
ATOM 866 O O . THR A 1 115 ? 7.930 -0.726 8.472 1.00 98.19 115 THR A O 1
ATOM 869 N N . LYS A 1 116 ? 8.367 -0.664 6.265 1.00 98.44 116 LYS A N 1
ATOM 870 C CA . LYS A 1 116 ? 6.995 -0.320 5.857 1.00 98.44 116 LYS A CA 1
ATOM 871 C C . LYS A 1 116 ? 5.972 -1.378 6.265 1.00 98.44 116 LYS A C 1
ATOM 873 O O . LYS A 1 116 ? 4.870 -1.038 6.663 1.00 98.44 116 LYS A O 1
ATOM 878 N N . ALA A 1 117 ? 6.322 -2.663 6.197 1.00 98.44 117 ALA A N 1
ATOM 879 C CA . ALA A 1 117 ? 5.428 -3.737 6.632 1.00 98.44 117 ALA A CA 1
ATOM 880 C C . ALA A 1 117 ? 5.167 -3.708 8.147 1.00 98.44 117 ALA A C 1
ATOM 882 O O . ALA A 1 117 ? 4.040 -3.940 8.588 1.00 98.44 117 ALA A O 1
ATOM 883 N N . ILE A 1 118 ? 6.202 -3.410 8.940 1.00 98.31 118 ILE A N 1
ATOM 884 C CA . ILE A 1 118 ? 6.065 -3.221 10.389 1.00 98.31 118 ILE A CA 1
ATOM 885 C C . ILE A 1 118 ? 5.193 -1.996 10.666 1.00 98.31 118 ILE A C 1
ATOM 887 O O . ILE A 1 118 ? 4.236 -2.101 11.424 1.00 98.31 118 ILE A O 1
ATOM 891 N N . GLU A 1 119 ? 5.480 -0.869 10.017 1.00 98.12 119 GLU A N 1
ATOM 892 C CA . GLU A 1 119 ? 4.716 0.370 10.168 1.00 98.12 119 GLU A CA 1
ATOM 893 C C . GLU A 1 119 ? 3.238 0.169 9.823 1.00 98.12 119 GLU A C 1
ATOM 895 O O . GLU A 1 119 ? 2.372 0.480 10.630 1.00 98.12 119 GLU A O 1
ATOM 900 N N . LEU A 1 120 ? 2.946 -0.457 8.683 1.00 98.00 120 LEU A N 1
ATOM 901 C CA . LEU A 1 120 ? 1.585 -0.765 8.254 1.00 98.00 120 LEU A CA 1
ATOM 902 C C . LEU A 1 120 ? 0.840 -1.654 9.261 1.00 98.00 120 LEU A C 1
ATOM 904 O O . LEU A 1 120 ? -0.349 -1.472 9.494 1.00 98.00 120 LEU A O 1
ATOM 908 N N . THR A 1 121 ? 1.539 -2.591 9.898 1.00 97.75 121 THR A N 1
ATOM 909 C CA . THR A 1 121 ? 0.947 -3.438 10.942 1.00 97.75 121 THR A CA 1
ATOM 910 C C . THR A 1 121 ? 0.639 -2.651 12.203 1.00 97.75 121 THR A C 1
ATOM 912 O O . THR A 1 121 ? -0.428 -2.833 12.781 1.00 97.75 121 THR A O 1
ATOM 915 N N . LEU A 1 122 ? 1.531 -1.745 12.606 1.00 96.50 122 LEU A N 1
ATOM 916 C CA . LEU A 1 122 ? 1.272 -0.836 13.721 1.00 96.50 122 LEU A CA 1
ATOM 917 C C . LEU A 1 122 ? 0.092 0.093 13.409 1.00 96.50 122 LEU A C 1
ATOM 919 O O . LEU A 1 122 ? -0.773 0.256 14.261 1.00 96.50 122 LEU A O 1
ATOM 923 N N . ARG A 1 123 ? -0.016 0.600 12.173 1.00 95.50 123 ARG A N 1
ATOM 924 C CA . ARG A 1 123 ? -1.177 1.388 11.732 1.00 95.50 123 ARG A CA 1
ATOM 925 C C . ARG A 1 123 ? -2.484 0.608 11.828 1.00 95.50 123 ARG A C 1
ATOM 927 O O . ARG A 1 123 ? -3.460 1.146 12.331 1.00 9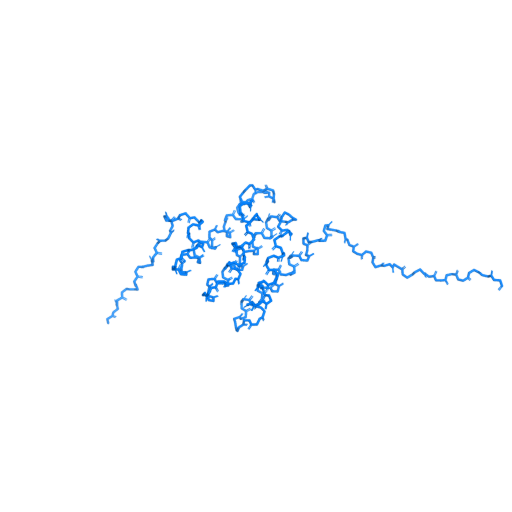5.50 123 ARG A O 1
ATOM 934 N N . TYR A 1 124 ? -2.508 -0.663 11.417 1.00 96.00 124 TYR A N 1
ATOM 935 C CA . TYR A 1 124 ? -3.697 -1.502 11.609 1.00 96.00 124 TYR A CA 1
ATOM 936 C C . TYR A 1 124 ? -4.067 -1.676 13.084 1.00 96.00 124 TYR A C 1
ATOM 938 O O . TYR A 1 124 ? -5.246 -1.625 13.410 1.00 96.00 124 TYR A O 1
ATOM 946 N N . VAL A 1 125 ? -3.086 -1.837 13.979 1.00 94.06 125 VAL A N 1
ATOM 947 C CA . VAL A 1 125 ? -3.341 -1.911 15.430 1.00 94.06 125 VAL A CA 1
ATOM 948 C C . VAL A 1 125 ? -3.938 -0.604 15.962 1.00 94.06 125 VAL A C 1
ATOM 950 O O . VAL A 1 125 ? -4.830 -0.647 16.804 1.00 94.06 125 VAL A O 1
ATOM 953 N N . GLU A 1 126 ? -3.477 0.548 15.471 1.00 91.44 126 GLU A N 1
ATOM 954 C CA . GLU A 1 126 ? -4.010 1.859 15.864 1.00 91.44 126 GLU A CA 1
ATOM 955 C C . GLU A 1 126 ? -5.488 2.019 15.476 1.00 91.44 126 GLU A C 1
ATOM 957 O O . GLU A 1 126 ? -6.281 2.475 16.300 1.00 91.44 126 GLU A O 1
ATOM 962 N N . ILE A 1 127 ? -5.871 1.606 14.261 1.00 91.12 127 ILE A N 1
ATOM 963 C CA . ILE A 1 127 ? -7.248 1.770 13.762 1.00 91.12 127 ILE A CA 1
ATOM 964 C C . ILE A 1 127 ? -8.206 0.640 14.176 1.00 91.12 127 ILE A C 1
ATOM 966 O O . ILE A 1 127 ? -9.417 0.828 14.127 1.00 91.12 127 ILE A O 1
ATOM 970 N N . ASP A 1 128 ? -7.702 -0.523 14.605 1.00 80.56 128 ASP A N 1
ATOM 971 C CA . ASP A 1 128 ? -8.537 -1.631 15.106 1.00 80.56 128 ASP A CA 1
ATOM 972 C C . ASP A 1 128 ? -9.145 -1.343 16.485 1.00 80.56 128 ASP A C 1
ATOM 974 O O . ASP A 1 128 ? -10.125 -1.978 16.877 1.00 80.56 128 ASP A O 1
ATOM 978 N N . ASN A 1 129 ? -8.563 -0.402 17.229 1.00 61.81 129 ASN A N 1
ATOM 979 C CA . ASN A 1 129 ? -8.826 -0.240 18.654 1.00 61.81 129 ASN A CA 1
ATOM 980 C C . ASN A 1 129 ? -9.877 0.823 19.014 1.00 61.81 129 ASN A C 1
ATOM 982 O O . ASN A 1 129 ? -10.085 1.046 20.205 1.00 61.81 129 ASN A O 1
ATOM 986 N N . GLY A 1 130 ? -10.524 1.492 18.050 1.00 55.19 130 GLY A N 1
ATOM 987 C CA . GLY A 1 130 ? -11.615 2.454 18.306 1.00 55.19 130 GLY A CA 1
ATOM 988 C C . GLY A 1 130 ? -11.331 3.502 19.399 1.00 55.19 130 GLY A C 1
ATOM 989 O O . GLY A 1 130 ? -12.246 3.938 20.093 1.00 55.19 130 GLY A O 1
ATOM 990 N N . GLY A 1 131 ? -10.061 3.847 19.646 1.00 48.56 131 GLY A N 1
ATOM 991 C CA . GLY A 1 131 ? -9.656 4.736 20.741 1.00 48.56 131 GLY A CA 1
ATOM 992 C C . GLY A 1 131 ? -9.936 4.233 22.170 1.00 48.56 131 GLY A C 1
ATOM 993 O O . GLY A 1 131 ? -9.753 5.001 23.117 1.00 48.56 131 GLY A O 1
ATOM 994 N N . GLU A 1 132 ? -10.350 2.979 22.379 1.00 44.09 132 GLU A N 1
ATOM 995 C CA . GLU A 1 132 ? -10.619 2.462 23.721 1.00 44.09 132 GLU A CA 1
ATOM 996 C C . GLU A 1 132 ? -9.311 1.965 24.351 1.00 44.09 132 GLU A C 1
ATOM 998 O O . GLU A 1 132 ? -8.781 0.893 24.047 1.00 44.09 132 GLU A O 1
ATOM 1003 N N . ALA A 1 133 ? -8.737 2.800 25.222 1.00 49.19 133 ALA A N 1
ATOM 1004 C CA . ALA A 1 133 ? -7.611 2.413 26.055 1.00 49.19 133 ALA A CA 1
ATOM 1005 C C . ALA A 1 133 ? -8.001 1.163 26.850 1.00 49.19 133 ALA A C 1
ATOM 1007 O O . ALA A 1 133 ? -8.935 1.208 27.652 1.00 49.19 133 ALA A O 1
ATOM 1008 N N . THR A 1 134 ? -7.272 0.060 26.664 1.00 46.62 134 THR A N 1
ATOM 1009 C CA . THR A 1 134 ? -7.393 -1.111 27.529 1.00 46.62 134 THR A CA 1
ATOM 1010 C C . THR A 1 134 ? -7.098 -0.659 28.952 1.00 46.62 134 THR A C 1
ATOM 1012 O O . THR A 1 134 ? -5.940 -0.527 29.351 1.00 46.62 134 THR A O 1
ATOM 1015 N N . VAL A 1 135 ? -8.149 -0.399 29.731 1.00 57.09 135 VAL A N 1
ATOM 1016 C CA . VAL A 1 135 ? -8.053 -0.320 31.179 1.00 57.09 135 VAL A CA 1
ATOM 1017 C C . VAL A 1 135 ? -7.514 -1.670 31.618 1.00 57.09 135 VAL A C 1
ATOM 1019 O O . VAL A 1 135 ? -8.240 -2.661 31.681 1.00 57.09 135 VAL A O 1
ATOM 1022 N N . LEU A 1 136 ? -6.201 -1.732 31.860 1.00 55.19 136 LEU A N 1
ATOM 1023 C CA . LEU A 1 136 ? -5.618 -2.840 32.596 1.00 55.19 136 LEU A CA 1
ATOM 1024 C C . LEU A 1 136 ? -6.496 -2.982 33.836 1.00 55.19 136 LEU A C 1
ATOM 1026 O O . LEU A 1 136 ? -6.694 -1.972 34.523 1.00 55.19 136 LEU A O 1
ATOM 1030 N N . PRO A 1 137 ? -7.103 -4.155 34.086 1.00 49.94 137 PRO A N 1
ATOM 1031 C CA . PRO A 1 137 ? -7.939 -4.317 35.254 1.00 49.94 137 PRO A CA 1
ATOM 1032 C C . PRO A 1 137 ? -7.060 -3.975 36.449 1.00 49.94 137 PRO A C 1
ATOM 1034 O O . PRO A 1 137 ? -6.129 -4.712 36.767 1.00 49.94 137 PRO A O 1
ATOM 1037 N N . SER A 1 138 ? -7.318 -2.806 37.044 1.00 55.59 138 SER A N 1
ATOM 1038 C CA . SER A 1 138 ? -6.699 -2.377 38.288 1.00 55.59 138 SER A CA 1
ATOM 1039 C C . SER A 1 138 ? -6.823 -3.566 39.222 1.00 55.59 138 SER A C 1
ATOM 1041 O O . SER A 1 138 ? -7.934 -4.059 39.453 1.00 55.59 138 SER A O 1
ATOM 1043 N N . GLU A 1 139 ? -5.675 -4.087 39.663 1.00 54.09 139 GLU A N 1
ATOM 1044 C CA . GLU A 1 139 ? -5.634 -5.177 40.622 1.00 54.09 139 GLU A CA 1
ATOM 1045 C C . GLU A 1 139 ? -6.544 -4.769 41.774 1.00 54.09 139 GLU A C 1
ATOM 1047 O O . GLU A 1 139 ? -6.259 -3.808 42.496 1.00 54.09 139 GLU A O 1
ATOM 1052 N N . ARG A 1 140 ? -7.694 -5.444 41.898 1.00 50.97 140 ARG A N 1
ATOM 1053 C CA . ARG A 1 140 ? -8.604 -5.217 43.013 1.00 50.97 140 ARG A CA 1
ATOM 1054 C C . ARG A 1 140 ? -7.805 -5.559 44.251 1.00 50.97 140 ARG A C 1
ATOM 1056 O O . ARG A 1 140 ? -7.573 -6.737 44.541 1.00 50.97 140 ARG A O 1
ATOM 1063 N N . SER A 1 141 ? -7.365 -4.516 44.948 1.00 53.34 141 SER A N 1
ATOM 1064 C CA . SER A 1 141 ? -6.759 -4.621 46.257 1.00 53.34 141 SER A CA 1
ATOM 1065 C C . SER A 1 141 ? -7.692 -5.493 47.079 1.00 53.34 141 SER A C 1
ATOM 1067 O O . SER A 1 141 ? -8.842 -5.129 47.322 1.00 53.34 141 SER A O 1
ATOM 1069 N N . HIS A 1 142 ? -7.227 -6.688 47.433 1.00 54.47 142 HIS A N 1
ATOM 1070 C CA . HIS A 1 142 ? -7.933 -7.548 48.362 1.00 54.47 142 HIS A CA 1
ATOM 1071 C C . HIS A 1 142 ? -7.881 -6.863 49.727 1.00 54.47 142 HIS A C 1
ATOM 1073 O O . HIS A 1 142 ? -7.040 -7.165 50.571 1.00 54.47 142 HIS A O 1
ATOM 1079 N N . THR A 1 143 ? -8.789 -5.919 49.966 1.00 54.25 143 THR A N 1
ATOM 1080 C CA . THR A 1 143 ? -9.176 -5.539 51.316 1.00 54.25 143 THR A CA 1
ATOM 1081 C C . THR A 1 143 ? -9.916 -6.729 51.905 1.00 54.25 143 THR A C 1
ATOM 1083 O O . THR A 1 143 ? -11.131 -6.881 51.804 1.00 54.25 143 THR A O 1
ATOM 1086 N N . ARG A 1 144 ? -9.135 -7.624 52.516 1.00 51.81 144 ARG A N 1
ATOM 1087 C CA . ARG A 1 144 ? -9.617 -8.685 53.394 1.00 51.81 144 ARG A CA 1
ATOM 1088 C C . ARG A 1 144 ? -10.336 -8.029 54.576 1.00 51.81 144 ARG A C 1
ATOM 1090 O O . ARG A 1 144 ? -9.719 -7.656 55.572 1.00 51.81 144 ARG A O 1
ATOM 1097 N N . ALA A 1 145 ? -11.649 -7.869 54.454 1.00 53.31 145 ALA A N 1
ATOM 1098 C CA . ALA A 1 145 ? -12.516 -7.492 55.557 1.00 53.31 145 ALA A CA 1
ATOM 1099 C C . ALA A 1 145 ? -12.732 -8.708 56.479 1.00 53.31 145 ALA A C 1
ATOM 1101 O O . ALA A 1 145 ? -13.365 -9.689 56.103 1.00 53.31 145 ALA A O 1
ATOM 1102 N N . LYS A 1 146 ? -12.118 -8.609 57.664 1.00 50.91 146 LYS A N 1
ATOM 1103 C CA . LYS A 1 146 ? -12.388 -9.243 58.972 1.00 50.91 146 LYS A CA 1
ATOM 1104 C C . LYS A 1 146 ? -13.376 -10.422 59.051 1.00 50.91 146 LYS A C 1
ATOM 1106 O O . LYS A 1 146 ? -14.571 -10.243 58.830 1.00 50.91 146 LYS A O 1
ATOM 1111 N N . ARG A 1 147 ? -12.902 -11.522 59.649 1.00 46.75 147 ARG A N 1
ATOM 1112 C CA . ARG A 1 147 ? -13.390 -12.018 60.951 1.00 46.75 147 ARG A CA 1
ATOM 1113 C C . ARG A 1 147 ? -12.207 -12.473 61.792 1.00 46.75 147 ARG A C 1
ATOM 1115 O O . ARG A 1 147 ? -11.230 -12.955 61.176 1.00 46.75 147 ARG A O 1
#

pLDDT: mean 88.99, std 16.25, range [44.09, 98.81]

InterPro domains:
  IPR011989 Armadillo-like helical [G3DSA:1.25.10.10] (7-138)
  IPR045110 XMAP215 [PTHR12609] (7-134)
  IPR048491 XMAP215/Dis1/CLASP, TOG domain [PF21041] (10-134)

Radius of gyration: 20.59 Å; chains: 1; bounding box: 45×30×87 Å

Secondary structure (DSSP, 8-state):
--PPPPPPPP-TTS-HHHHHT-SSHHHHHHHHHHHHHHHHT-SSTT-GGGHHHHT-HHHHHHHHT-SSHHHHHHHHHHHHHHHHHHGGGGGGGHHHHHHHHHHHTTT-S-HHHHHHHHHHHHHHHHHHTTT----------------

Sequence (147 aa):
MDGAPPPEEDFSGIPIGERLVHKNWKARVHGYEALVKLFQATASEDDPAFRQYISNSDLLKKIATDANAVAQEKGLDAILALVEFAGEGAARTRDAVIPALVDKCYGSARAGTKTKAIELTLRYVEIDNGGEATVLPSERSHTRAKR

Organism: Thanatephorus cucumeris (strain AG1-IB / isolate 7/3/14) (NCBI:txid1108050)